Protein AF-A0A2N3FFE6-F1 (afdb_monomer)

Mean predicted aligned error: 8.59 Å

Solvent-accessible surface area (backbone atoms only — not comparable to full-atom values): 4478 Å² total; per-residue (Å²): 130,84,61,91,60,77,76,44,50,77,44,78,46,96,88,70,49,77,49,76,47,66,87,66,93,47,71,67,54,47,50,52,52,55,50,52,41,53,77,70,72,49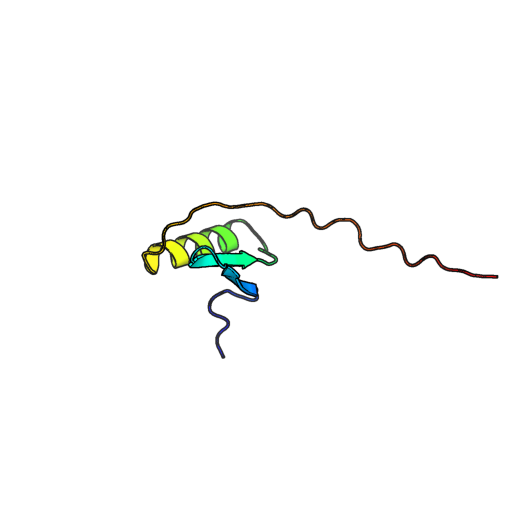,84,82,86,80,87,81,88,78,79,83,68,82,73,82,76,75,76,81,87,79,132

Radius of gyration: 16.35 Å; Cα contacts (8 Å, |Δi|>4): 31; chains: 1; bounding box: 38×48×27 Å

pLDDT: mean 83.27, std 15.98, range [41.12, 96.31]

Structure (mmCIF, N/CA/C/O backbone):
data_AF-A0A2N3FFE6-F1
#
_entry.id   AF-A0A2N3FFE6-F1
#
loop_
_atom_site.group_PDB
_atom_site.id
_atom_site.type_symbol
_atom_site.label_atom_id
_atom_site.label_alt_id
_atom_site.label_comp_id
_atom_site.label_asym_id
_atom_site.label_entity_id
_atom_site.label_seq_id
_atom_site.pdbx_PDB_ins_code
_atom_site.Cartn_x
_atom_site.Cartn_y
_atom_site.Cartn_z
_atom_site.occupancy
_atom_site.B_iso_or_equiv
_atom_site.auth_seq_id
_atom_site.auth_comp_id
_atom_site.auth_asym_id
_atom_site.auth_atom_id
_atom_site.pdbx_PDB_model_num
ATOM 1 N N . MET A 1 1 ? -12.698 -10.593 -11.257 1.00 41.12 1 MET A N 1
ATOM 2 C CA . MET A 1 1 ? -12.658 -9.777 -10.026 1.00 41.12 1 MET A CA 1
ATOM 3 C C . MET A 1 1 ? -11.438 -8.894 -10.135 1.00 41.12 1 MET A C 1
ATOM 5 O O . MET A 1 1 ? -10.357 -9.413 -10.365 1.00 41.12 1 MET A O 1
ATOM 9 N N . THR A 1 2 ? -11.620 -7.579 -10.116 1.00 42.53 2 THR A N 1
ATOM 10 C CA . THR A 1 2 ? -10.521 -6.614 -10.191 1.00 42.53 2 THR A CA 1
ATOM 11 C C . THR A 1 2 ? -9.630 -6.816 -8.967 1.00 42.53 2 THR A C 1
ATOM 13 O O . THR A 1 2 ? -10.081 -6.559 -7.852 1.00 42.53 2 THR A O 1
ATOM 16 N N . SER A 1 3 ? -8.407 -7.320 -9.136 1.00 59.72 3 SER A N 1
ATOM 17 C CA . SER A 1 3 ? -7.429 -7.350 -8.050 1.00 59.72 3 SER A CA 1
ATOM 18 C C . SER A 1 3 ? -7.083 -5.902 -7.720 1.00 59.72 3 SER A C 1
ATOM 20 O O . SER A 1 3 ? -6.260 -5.293 -8.392 1.00 59.72 3 SER A O 1
ATOM 22 N N . TRP A 1 4 ? -7.768 -5.32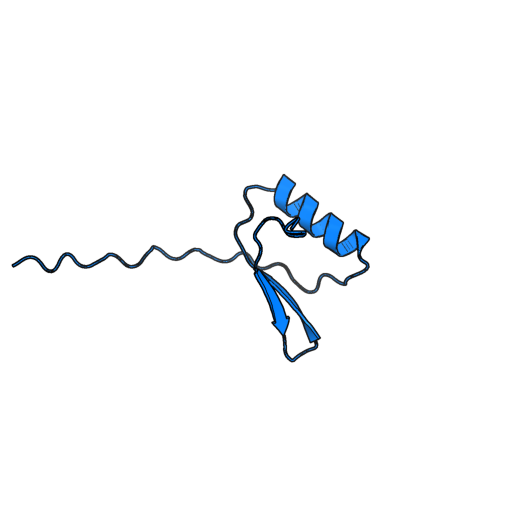1 -6.734 1.00 64.88 4 TRP A N 1
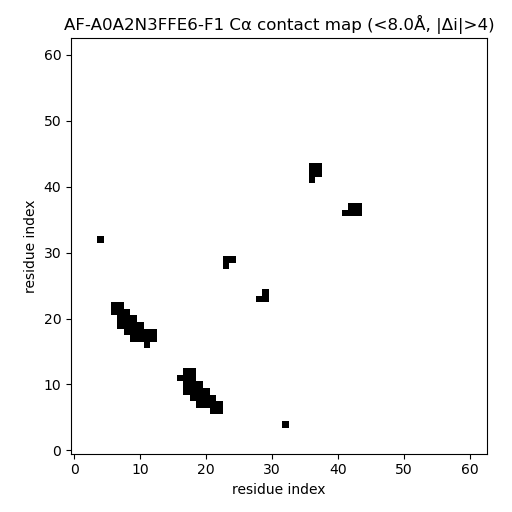ATOM 23 C CA . TRP A 1 4 ? -7.656 -3.908 -6.344 1.00 64.88 4 TRP A CA 1
ATOM 24 C C . TRP A 1 4 ? -6.206 -3.474 -6.056 1.00 64.88 4 TRP A C 1
ATOM 26 O O . TRP A 1 4 ? -5.868 -2.297 -6.177 1.00 64.88 4 TRP A O 1
ATOM 36 N N . PHE A 1 5 ? -5.358 -4.455 -5.734 1.00 72.12 5 PHE A N 1
ATOM 37 C CA . PHE A 1 5 ? -3.935 -4.320 -5.461 1.00 72.12 5 PHE A CA 1
ATOM 38 C C . PHE A 1 5 ? -3.038 -5.075 -6.459 1.00 72.12 5 PHE A C 1
ATOM 40 O O . PHE A 1 5 ? -1.985 -5.549 -6.068 1.00 72.12 5 PHE A O 1
ATOM 47 N N . ASP A 1 6 ? -3.447 -5.232 -7.723 1.00 73.94 6 ASP A N 1
ATOM 48 C CA . ASP A 1 6 ? -2.576 -5.672 -8.835 1.00 73.94 6 ASP A CA 1
ATOM 49 C C . ASP A 1 6 ? -1.688 -6.909 -8.546 1.00 73.94 6 ASP A C 1
ATOM 51 O O . ASP A 1 6 ? -0.534 -6.981 -8.958 1.00 73.94 6 ASP A O 1
ATOM 55 N N . GLY A 1 7 ? -2.223 -7.909 -7.835 1.00 80.69 7 GLY A N 1
ATOM 56 C CA . GLY A 1 7 ? -1.505 -9.153 -7.525 1.00 80.69 7 GLY A CA 1
ATOM 57 C C . GLY A 1 7 ? -0.709 -9.152 -6.214 1.00 80.69 7 GLY A C 1
ATOM 58 O O . GLY A 1 7 ? 0.001 -10.120 -5.952 1.00 80.69 7 GLY A O 1
ATOM 59 N N . LEU A 1 8 ? -0.840 -8.119 -5.375 1.00 90.12 8 LEU A N 1
ATOM 60 C CA . LEU A 1 8 ? -0.353 -8.159 -3.994 1.00 90.12 8 LEU A CA 1
ATOM 61 C C . LEU A 1 8 ? -1.221 -9.090 -3.135 1.00 90.12 8 LEU A C 1
ATOM 63 O O . LEU A 1 8 ? -2.454 -9.054 -3.195 1.00 90.12 8 LEU A O 1
ATOM 67 N N . SER A 1 9 ? -0.562 -9.872 -2.286 1.00 91.12 9 SER A N 1
ATOM 68 C CA . SER A 1 9 ? -1.186 -10.554 -1.157 1.00 91.12 9 SER A CA 1
ATOM 69 C C . SER A 1 9 ? -1.562 -9.531 -0.093 1.00 91.12 9 SER A C 1
ATOM 71 O O . SER A 1 9 ? -0.763 -8.656 0.242 1.00 91.12 9 SER A O 1
ATOM 73 N N . VAL A 1 10 ? -2.772 -9.667 0.445 1.00 91.69 10 VAL A N 1
ATOM 74 C CA . VAL A 1 10 ? -3.293 -8.834 1.531 1.00 91.69 10 VAL A CA 1
ATOM 75 C C . VAL A 1 10 ? -3.520 -9.725 2.741 1.00 91.69 10 VAL A C 1
ATOM 77 O O . VAL A 1 10 ? -4.252 -10.710 2.638 1.00 91.69 10 VAL A O 1
ATOM 80 N N . ALA A 1 11 ? -2.906 -9.381 3.866 1.00 92.69 11 ALA A N 1
ATOM 81 C CA . ALA A 1 11 ? -3.116 -10.043 5.145 1.00 92.69 11 ALA A CA 1
ATOM 82 C C . ALA A 1 11 ? -3.529 -9.014 6.200 1.00 92.69 11 ALA A C 1
ATOM 84 O O . ALA A 1 11 ? -3.031 -7.890 6.203 1.00 92.69 11 ALA A O 1
ATOM 85 N N . LEU A 1 12 ? -4.458 -9.404 7.069 1.00 94.31 12 LEU A N 1
ATOM 86 C CA . LEU A 1 12 ? -4.756 -8.684 8.302 1.00 94.31 12 LEU A CA 1
ATOM 87 C C . LEU A 1 12 ? -3.910 -9.326 9.401 1.00 94.31 12 LEU A C 1
ATOM 89 O O . LEU A 1 12 ? -4.013 -10.538 9.598 1.00 94.31 12 LEU A O 1
ATOM 93 N N . GLU A 1 13 ? -3.066 -8.541 10.056 1.00 95.12 13 GLU A N 1
ATOM 94 C CA . GLU A 1 13 ? -2.215 -9.004 11.151 1.00 95.12 13 GLU A CA 1
ATOM 95 C C . GLU A 1 13 ? -2.948 -8.902 12.501 1.00 95.12 13 GLU A C 1
ATOM 97 O O . GLU A 1 13 ? -3.972 -8.223 12.630 1.00 95.12 13 GLU A O 1
ATOM 102 N N . ASP A 1 14 ? -2.455 -9.623 13.512 1.00 94.06 14 ASP A N 1
ATOM 103 C CA . ASP A 1 14 ? -3.107 -9.735 14.828 1.00 94.06 14 ASP A CA 1
ATOM 104 C C . ASP A 1 14 ? -3.137 -8.405 15.607 1.00 94.06 14 ASP A C 1
ATOM 106 O O . ASP A 1 14 ? -3.956 -8.225 16.511 1.00 94.06 14 ASP A O 1
ATOM 110 N N . ASP A 1 15 ? -2.257 -7.463 15.260 1.00 92.31 15 ASP A N 1
ATOM 111 C CA . ASP A 1 15 ? -2.227 -6.095 15.789 1.00 92.31 15 ASP A CA 1
ATOM 112 C C . ASP A 1 15 ? -3.242 -5.156 15.109 1.00 92.31 15 ASP A C 1
ATOM 114 O O . ASP A 1 15 ? -3.423 -4.017 15.545 1.00 92.31 15 ASP A O 1
ATOM 118 N N . GLY A 1 16 ? -3.963 -5.653 14.099 1.00 91.12 16 GLY A N 1
ATOM 119 C CA . GLY A 1 16 ? -4.955 -4.909 13.333 1.00 91.12 16 GLY A CA 1
ATOM 120 C C . GLY A 1 16 ? -4.386 -4.177 12.118 1.00 91.12 16 GLY A C 1
ATOM 121 O O . GLY A 1 16 ? -5.163 -3.537 11.401 1.00 91.12 16 GLY A O 1
ATOM 122 N N . ASP A 1 17 ? -3.081 -4.284 11.850 1.00 94.81 17 ASP A N 1
ATOM 123 C CA . ASP A 1 17 ? -2.473 -3.706 10.658 1.00 94.81 17 ASP A CA 1
ATOM 124 C C . ASP A 1 17 ? -2.793 -4.530 9.403 1.00 94.81 17 ASP A C 1
ATOM 126 O O . ASP A 1 17 ? -3.082 -5.729 9.428 1.00 94.81 17 ASP A O 1
ATOM 130 N N . THR A 1 18 ? -2.777 -3.855 8.252 1.00 94.00 18 THR A N 1
ATOM 131 C CA . THR A 1 18 ? -2.943 -4.502 6.946 1.00 94.00 18 THR A CA 1
ATOM 132 C C . THR A 1 18 ? -1.596 -4.604 6.250 1.00 94.00 18 THR A C 1
ATOM 134 O O . THR A 1 18 ? -1.027 -3.596 5.825 1.00 94.00 18 THR A O 1
ATOM 137 N N . LEU A 1 19 ? -1.124 -5.831 6.054 1.00 94.81 19 LEU A N 1
ATOM 138 C CA . LEU A 1 19 ? 0.107 -6.121 5.341 1.00 94.81 19 LEU A CA 1
ATOM 139 C C . LEU A 1 19 ? -0.178 -6.374 3.855 1.00 94.81 19 LEU A C 1
ATOM 141 O O . LEU A 1 19 ? -0.859 -7.332 3.481 1.00 94.81 19 LEU A O 1
ATOM 145 N N . LEU A 1 20 ? 0.386 -5.523 2.995 1.00 94.00 20 LEU A N 1
ATOM 146 C CA . LEU A 1 20 ? 0.392 -5.698 1.541 1.00 94.00 20 LEU A CA 1
ATOM 147 C C . LEU A 1 20 ? 1.771 -6.188 1.096 1.00 94.00 20 LEU A C 1
ATOM 149 O O . LEU A 1 20 ? 2.765 -5.490 1.286 1.00 94.00 20 LEU A O 1
ATOM 153 N N . THR A 1 21 ? 1.841 -7.369 0.481 1.00 93.62 21 THR A N 1
ATOM 154 C CA . THR A 1 21 ? 3.108 -7.974 0.040 1.00 93.62 21 THR A CA 1
ATOM 155 C C . THR A 1 21 ? 3.025 -8.466 -1.397 1.00 93.62 21 THR A C 1
ATOM 157 O O . THR A 1 21 ? 2.084 -9.155 -1.777 1.00 93.62 21 THR A O 1
ATOM 160 N N . GLY A 1 22 ? 4.042 -8.168 -2.201 1.00 91.69 22 GLY A N 1
ATOM 161 C CA . GLY A 1 22 ? 4.173 -8.713 -3.547 1.00 91.69 22 GLY A CA 1
ATOM 162 C C . GLY A 1 22 ? 5.138 -7.916 -4.412 1.00 91.69 22 GLY A C 1
ATOM 163 O O . GLY A 1 22 ? 5.750 -6.943 -3.968 1.00 91.69 22 GLY A O 1
ATOM 164 N N . ALA A 1 23 ? 5.297 -8.367 -5.654 1.00 91.31 23 ALA A N 1
ATOM 165 C CA . ALA A 1 23 ? 6.167 -7.709 -6.614 1.00 91.31 23 ALA A CA 1
ATOM 166 C C . ALA A 1 23 ? 5.572 -6.367 -7.054 1.00 91.31 23 ALA A C 1
ATOM 168 O O . ALA A 1 23 ? 4.398 -6.275 -7.408 1.00 91.31 23 ALA A O 1
ATOM 169 N N . VAL A 1 24 ? 6.414 -5.338 -7.089 1.00 90.81 24 VAL A N 1
ATOM 170 C CA . VAL A 1 24 ? 6.073 -4.026 -7.638 1.00 90.81 24 VAL A CA 1
ATOM 171 C C . VAL A 1 24 ? 7.012 -3.766 -8.808 1.00 90.81 24 VAL A C 1
ATOM 173 O O . VAL A 1 24 ? 8.228 -3.749 -8.628 1.00 90.81 24 VAL A O 1
ATOM 176 N N . ALA A 1 25 ? 6.447 -3.628 -10.009 1.00 89.75 25 ALA A N 1
ATOM 177 C CA . ALA A 1 25 ? 7.213 -3.634 -11.257 1.00 89.75 25 ALA A CA 1
ATOM 178 C C . ALA A 1 25 ? 8.194 -2.456 -11.371 1.00 89.75 25 ALA A C 1
ATOM 180 O O . ALA A 1 25 ? 9.327 -2.629 -11.814 1.00 89.75 25 ALA A O 1
ATOM 181 N N . ASP A 1 26 ? 7.764 -1.263 -10.959 1.00 92.06 26 ASP A N 1
ATOM 182 C CA . ASP A 1 26 ? 8.547 -0.034 -11.035 1.00 92.06 26 ASP A CA 1
ATOM 183 C C . ASP A 1 26 ? 8.071 1.014 -10.008 1.00 92.06 26 ASP A C 1
ATOM 185 O O . ASP A 1 26 ? 7.164 0.788 -9.201 1.00 92.06 26 ASP A O 1
ATOM 189 N N . GLN A 1 27 ? 8.699 2.191 -10.027 1.00 94.44 27 GLN A N 1
ATOM 190 C CA . GLN A 1 27 ? 8.358 3.292 -9.123 1.00 94.44 27 GLN A CA 1
ATOM 191 C C . GLN A 1 27 ? 6.986 3.921 -9.407 1.00 94.44 27 GLN A C 1
ATOM 193 O O . GLN A 1 27 ? 6.359 4.434 -8.482 1.00 94.44 27 GLN A O 1
ATOM 198 N N . ALA A 1 28 ? 6.490 3.883 -10.647 1.00 95.00 28 ALA A N 1
ATOM 199 C CA . ALA A 1 28 ? 5.163 4.402 -10.970 1.00 95.00 28 ALA A CA 1
ATOM 200 C C . ALA A 1 28 ? 4.069 3.491 -10.391 1.00 95.00 28 ALA A C 1
ATOM 202 O O . ALA A 1 28 ? 3.094 3.989 -9.823 1.00 95.00 28 ALA A O 1
ATOM 203 N N . ALA A 1 29 ? 4.266 2.172 -10.453 1.00 92.25 29 ALA A N 1
ATOM 204 C CA . ALA A 1 29 ? 3.406 1.189 -9.804 1.00 92.25 29 ALA A CA 1
ATOM 205 C C . ALA A 1 29 ? 3.406 1.365 -8.275 1.00 92.25 29 ALA A C 1
ATOM 207 O O . ALA A 1 29 ? 2.337 1.421 -7.662 1.00 92.25 29 ALA A O 1
ATOM 208 N N . LEU A 1 30 ? 4.586 1.553 -7.664 1.00 93.75 30 LEU A N 1
ATOM 209 C CA . LEU A 1 30 ? 4.700 1.846 -6.230 1.00 93.75 30 LEU A CA 1
ATOM 210 C C . LEU A 1 30 ? 3.961 3.138 -5.859 1.00 93.75 30 LEU A C 1
ATOM 212 O O . LEU A 1 30 ? 3.179 3.162 -4.913 1.00 93.75 30 LEU A O 1
ATOM 216 N N . TYR A 1 31 ? 4.169 4.212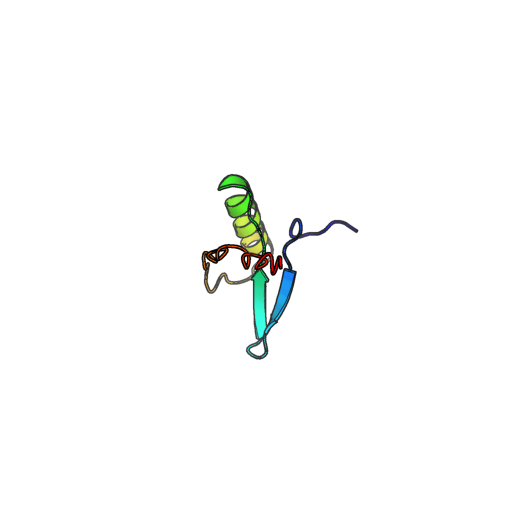 -6.622 1.00 95.19 31 TYR A N 1
ATOM 217 C CA . TYR A 1 31 ? 3.497 5.488 -6.391 1.00 95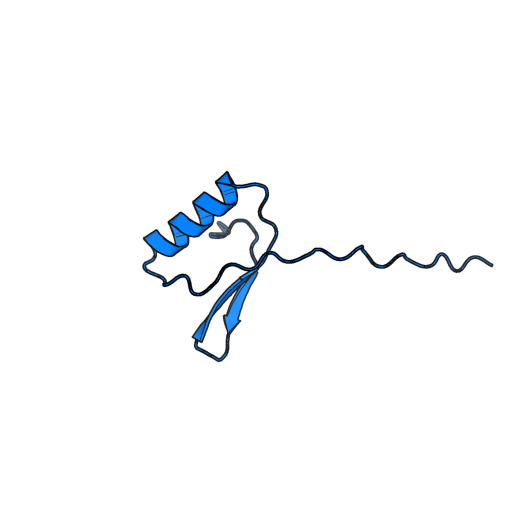.19 31 TYR A CA 1
ATOM 218 C C . TYR A 1 31 ? 1.971 5.358 -6.496 1.00 95.19 31 TYR A C 1
ATOM 220 O O . TYR A 1 31 ? 1.239 5.891 -5.659 1.00 95.19 31 TYR A O 1
ATOM 228 N N . GLY A 1 32 ? 1.483 4.605 -7.486 1.00 93.25 32 GLY A N 1
ATOM 229 C CA . GLY A 1 32 ? 0.067 4.287 -7.635 1.00 93.25 32 GLY A CA 1
ATOM 230 C C . GLY A 1 32 ? -0.501 3.552 -6.420 1.00 93.25 32 GLY A C 1
ATOM 231 O O . GLY A 1 32 ? -1.574 3.913 -5.938 1.00 93.25 32 GLY A O 1
ATOM 232 N N . LEU A 1 33 ? 0.232 2.574 -5.881 1.00 93.19 33 LEU A N 1
ATOM 233 C CA . LEU A 1 33 ? -0.149 1.848 -4.669 1.00 93.19 33 LEU A CA 1
ATOM 234 C C . LEU A 1 33 ? -0.252 2.778 -3.451 1.00 93.19 33 LEU A C 1
ATOM 236 O O . LEU A 1 33 ? -1.281 2.792 -2.775 1.00 93.19 33 LEU A O 1
ATOM 240 N N . LEU A 1 34 ? 0.770 3.603 -3.203 1.00 94.19 34 LEU A N 1
ATOM 241 C CA . LEU A 1 34 ? 0.785 4.540 -2.071 1.00 94.19 34 LEU A CA 1
ATOM 242 C C . LEU A 1 34 ? -0.335 5.582 -2.173 1.00 94.19 34 LEU A C 1
ATOM 244 O O . LEU A 1 34 ? -0.971 5.926 -1.175 1.00 94.19 34 LEU A O 1
ATOM 248 N N . LYS A 1 35 ? -0.632 6.047 -3.392 1.00 94.75 35 LYS A N 1
ATOM 249 C CA . LYS A 1 35 ? -1.778 6.919 -3.650 1.00 94.75 35 LYS A CA 1
ATOM 250 C C . LYS A 1 35 ? -3.100 6.241 -3.278 1.00 94.75 35 LYS A C 1
ATOM 252 O O . LYS A 1 35 ? -3.927 6.882 -2.643 1.00 94.75 35 LYS A O 1
ATOM 257 N N . ARG A 1 36 ? -3.297 4.962 -3.620 1.00 92.44 36 ARG A N 1
ATOM 258 C CA . ARG A 1 36 ? -4.519 4.217 -3.256 1.00 92.44 36 ARG A CA 1
ATOM 259 C C . ARG A 1 36 ? -4.675 4.078 -1.741 1.00 92.44 36 ARG A C 1
ATOM 261 O O . ARG A 1 36 ? -5.769 4.305 -1.242 1.00 92.44 36 ARG A O 1
ATOM 268 N N . VAL A 1 37 ? -3.598 3.752 -1.017 1.00 92.94 37 VAL A N 1
ATOM 269 C CA . VAL A 1 37 ? -3.602 3.686 0.461 1.00 92.94 37 VAL A CA 1
ATOM 270 C C . VAL A 1 37 ? -4.063 5.020 1.055 1.00 92.94 37 VAL A C 1
ATOM 272 O O . VAL A 1 37 ? -4.976 5.051 1.880 1.00 92.94 37 VAL A O 1
ATOM 275 N N . ARG A 1 38 ? -3.504 6.132 0.562 1.00 94.75 38 ARG A N 1
ATOM 276 C CA . ARG A 1 38 ? -3.893 7.488 0.967 1.00 94.75 38 ARG A CA 1
ATOM 277 C C . ARG A 1 38 ? -5.351 7.806 0.637 1.00 94.75 38 ARG A C 1
ATOM 279 O O . ARG A 1 38 ? -6.052 8.362 1.474 1.00 94.75 38 ARG A O 1
ATOM 286 N N . ASP A 1 39 ? -5.800 7.490 -0.574 1.00 95.25 39 ASP A N 1
ATOM 287 C CA . ASP A 1 39 ? -7.158 7.802 -1.032 1.00 95.25 39 ASP A CA 1
ATOM 288 C C . ASP A 1 39 ? -8.221 6.993 -0.246 1.00 95.25 39 ASP A C 1
ATOM 290 O O . ASP A 1 39 ? -9.360 7.438 -0.126 1.00 95.25 39 ASP A O 1
ATOM 294 N N . LEU A 1 40 ? -7.841 5.854 0.353 1.00 92.19 40 LEU A N 1
ATOM 295 C CA . LEU A 1 40 ? -8.659 5.074 1.298 1.00 92.19 40 LEU A CA 1
ATOM 296 C C . LEU A 1 40 ? -8.630 5.612 2.741 1.00 92.19 40 LEU A C 1
ATOM 298 O O . LEU A 1 40 ? -9.341 5.093 3.597 1.00 92.19 40 LEU A O 1
ATOM 302 N N . GLY A 1 41 ? -7.810 6.625 3.030 1.00 94.06 41 GLY A N 1
ATOM 303 C CA . GLY A 1 41 ? -7.645 7.168 4.379 1.00 94.06 41 GLY A CA 1
ATOM 304 C C . GLY A 1 41 ? -6.917 6.232 5.348 1.00 94.06 41 GLY A C 1
ATOM 305 O O . GLY A 1 41 ? -7.003 6.435 6.556 1.00 94.06 41 GLY A O 1
ATOM 306 N N . MET A 1 42 ? -6.212 5.214 4.844 1.00 92.38 42 MET A N 1
ATOM 307 C CA . MET A 1 42 ? -5.457 4.284 5.683 1.00 92.38 42 MET A CA 1
ATOM 308 C C . MET A 1 42 ? -4.081 4.873 6.036 1.00 92.38 42 MET A C 1
ATOM 310 O O . MET A 1 42 ? -3.396 5.395 5.147 1.00 92.38 42 MET A O 1
ATOM 314 N N . PRO A 1 43 ? -3.640 4.793 7.303 1.00 94.81 43 PRO A N 1
ATOM 315 C CA . PRO A 1 43 ? -2.297 5.205 7.685 1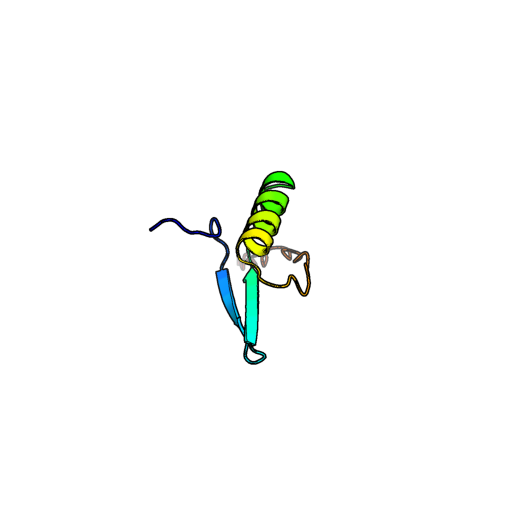.00 94.81 43 PRO A CA 1
ATOM 316 C C . PRO A 1 43 ? -1.258 4.240 7.102 1.00 94.81 43 PRO A C 1
ATOM 318 O O . PRO A 1 43 ? -1.368 3.025 7.239 1.00 94.81 43 PRO A O 1
ATOM 321 N N . LEU A 1 44 ? -0.225 4.785 6.458 1.00 96.31 44 LEU A N 1
ATOM 322 C CA . LEU A 1 44 ? 0.928 4.001 6.025 1.00 96.31 44 LEU A CA 1
ATOM 323 C C . LEU A 1 44 ? 1.927 3.913 7.180 1.00 96.31 44 LEU A C 1
ATOM 325 O O . LEU A 1 44 ? 2.599 4.898 7.484 1.00 96.31 44 LEU A O 1
ATOM 329 N N . VAL A 1 45 ? 2.022 2.741 7.804 1.00 96.25 45 VAL A N 1
ATOM 330 C CA . VAL A 1 45 ? 2.917 2.514 8.950 1.00 96.25 45 VAL A CA 1
ATOM 331 C C . VAL A 1 45 ? 4.368 2.346 8.498 1.00 96.25 45 VAL A C 1
ATOM 333 O O . VAL A 1 45 ? 5.266 2.999 9.026 1.00 96.25 45 VAL A O 1
ATOM 336 N N . SER A 1 46 ? 4.620 1.497 7.497 1.00 95.38 46 SER A N 1
ATOM 337 C CA . SER A 1 46 ? 5.969 1.252 6.979 1.00 95.38 46 SER A CA 1
ATOM 338 C C . SER A 1 46 ? 5.965 0.788 5.518 1.00 95.38 46 SER A C 1
ATOM 340 O O . SER A 1 46 ? 4.943 0.357 4.986 1.00 95.38 46 SER A O 1
ATOM 342 N N . VAL A 1 47 ? 7.124 0.893 4.858 1.00 95.00 47 VAL A N 1
ATOM 343 C CA . VAL A 1 47 ? 7.381 0.314 3.531 1.00 95.00 47 VAL A CA 1
ATOM 344 C C . VAL A 1 47 ? 8.703 -0.433 3.596 1.00 95.00 47 VAL A C 1
ATOM 346 O O . VAL A 1 47 ? 9.749 0.173 3.820 1.00 95.00 47 VAL A O 1
ATOM 349 N N . ASN A 1 48 ? 8.654 -1.743 3.367 1.00 94.31 48 ASN A N 1
ATOM 350 C CA . ASN A 1 48 ? 9.815 -2.620 3.462 1.00 94.31 48 ASN A CA 1
ATOM 351 C C . ASN A 1 48 ? 10.120 -3.231 2.094 1.00 94.31 48 ASN A C 1
ATOM 353 O O . ASN A 1 48 ? 9.257 -3.845 1.468 1.00 94.31 48 ASN A O 1
ATOM 357 N N . ARG A 1 49 ? 11.361 -3.074 1.620 1.00 92.19 49 ARG A N 1
ATOM 358 C CA . ARG A 1 49 ? 11.819 -3.754 0.405 1.00 92.19 49 ARG A CA 1
ATOM 359 C C . ARG A 1 49 ? 12.222 -5.179 0.767 1.00 92.19 49 ARG A C 1
ATOM 361 O O . ARG A 1 49 ? 13.199 -5.372 1.481 1.00 92.19 49 ARG A O 1
ATOM 368 N N . LEU A 1 50 ? 11.492 -6.159 0.245 1.00 90.00 50 LEU A N 1
ATOM 369 C CA . LEU A 1 50 ? 11.843 -7.566 0.402 1.00 90.00 50 LEU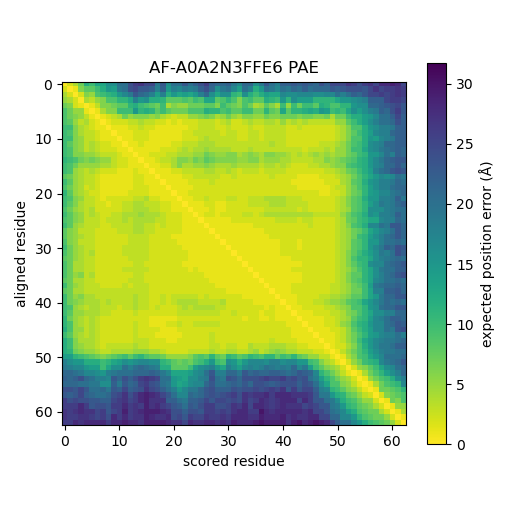 A CA 1
ATOM 370 C C . LEU A 1 50 ? 12.941 -7.944 -0.597 1.00 90.00 50 LEU A C 1
ATOM 372 O O . LEU A 1 50 ? 12.806 -7.705 -1.800 1.00 90.00 50 LEU A O 1
ATOM 376 N N . GLU A 1 51 ? 14.030 -8.530 -0.107 1.00 82.00 51 GLU A N 1
ATOM 377 C CA . GLU A 1 51 ? 15.012 -9.178 -0.971 1.00 82.00 51 GLU A CA 1
ATOM 378 C C . GLU A 1 51 ? 14.441 -10.518 -1.439 1.0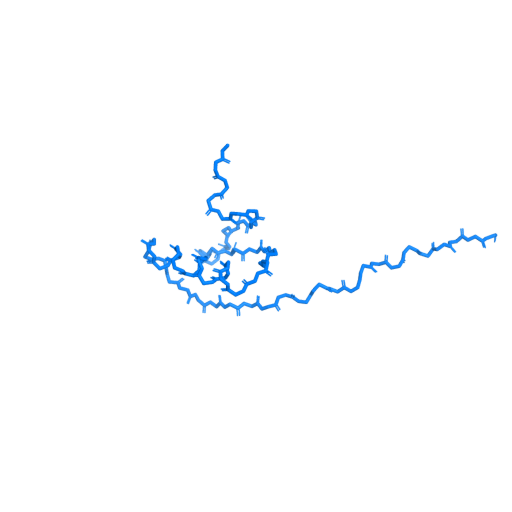0 82.00 51 GLU A C 1
ATOM 380 O O . GLU A 1 51 ? 14.134 -11.397 -0.633 1.00 82.00 51 GLU A O 1
ATOM 385 N N . VAL A 1 52 ? 14.293 -10.690 -2.753 1.00 70.88 52 VAL A N 1
ATOM 386 C CA . VAL A 1 52 ? 14.023 -12.014 -3.315 1.00 70.88 52 VAL A CA 1
ATOM 387 C C . VAL A 1 52 ? 15.346 -12.767 -3.267 1.00 70.88 52 VAL A C 1
ATOM 389 O O . VAL A 1 52 ? 16.215 -12.558 -4.114 1.00 70.88 52 VAL A O 1
ATOM 392 N N . GLY A 1 53 ? 15.535 -13.578 -2.225 1.00 65.69 53 GLY A N 1
ATOM 393 C CA . GLY A 1 53 ? 16.707 -14.440 -2.106 1.00 65.69 53 GLY A CA 1
ATOM 394 C C . GLY A 1 53 ? 16.869 -15.324 -3.351 1.00 65.69 53 GLY A C 1
ATOM 395 O O . GLY A 1 53 ? 15.875 -15.621 -4.025 1.00 65.69 53 GLY A O 1
ATOM 396 N N . PRO A 1 54 ? 18.101 -15.740 -3.696 1.00 59.78 54 PRO A N 1
ATOM 397 C CA . PRO A 1 54 ? 18.316 -16.622 -4.835 1.00 59.78 54 PRO A CA 1
ATOM 398 C C . PRO A 1 54 ? 17.454 -17.878 -4.672 1.00 59.78 54 PRO A C 1
ATOM 400 O O . PRO A 1 54 ? 17.433 -18.482 -3.598 1.00 59.78 54 PRO A O 1
ATOM 403 N N . ALA A 1 55 ? 16.731 -18.250 -5.733 1.00 59.34 55 ALA A N 1
ATOM 404 C CA . ALA A 1 55 ? 15.949 -19.480 -5.759 1.00 59.34 55 ALA A CA 1
ATOM 405 C C . ALA A 1 55 ? 16.837 -20.654 -5.308 1.00 59.34 55 ALA A C 1
ATOM 407 O O . ALA A 1 55 ? 18.017 -20.688 -5.686 1.00 59.34 55 ALA A O 1
ATOM 408 N N . PRO A 1 56 ? 16.320 -21.600 -4.501 1.00 59.41 56 PRO A N 1
ATOM 409 C CA . PRO A 1 56 ? 17.105 -22.755 -4.100 1.00 59.41 56 PRO A CA 1
ATOM 410 C C . PRO A 1 56 ? 17.620 -23.436 -5.368 1.00 59.41 56 PRO A C 1
ATOM 412 O O . PRO A 1 56 ? 16.837 -23.817 -6.241 1.00 59.41 56 PRO A O 1
ATOM 415 N N . ARG A 1 57 ? 18.949 -23.534 -5.495 1.00 58.28 57 ARG A N 1
ATOM 416 C CA . ARG A 1 57 ? 19.569 -24.360 -6.530 1.00 58.28 57 ARG A CA 1
ATOM 417 C C . ARG A 1 57 ? 19.038 -25.765 -6.293 1.00 58.28 57 ARG A C 1
ATOM 419 O O . ARG A 1 57 ? 19.313 -26.340 -5.243 1.00 58.28 57 ARG A O 1
ATOM 426 N N . GLN A 1 58 ? 18.238 -26.276 -7.222 1.00 59.28 58 GLN A N 1
ATOM 427 C CA . GLN A 1 58 ? 17.945 -27.699 -7.260 1.00 59.28 58 GLN A CA 1
ATOM 428 C C . GLN A 1 58 ? 19.306 -28.364 -7.443 1.00 59.28 58 GLN A C 1
ATOM 430 O O . GLN A 1 58 ? 19.9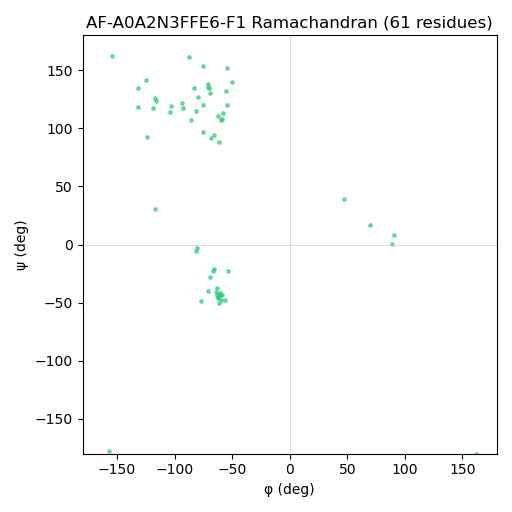50 -28.176 -8.473 1.00 59.28 58 GLN A O 1
ATOM 435 N N . THR A 1 59 ? 19.808 -28.999 -6.388 1.00 56.62 59 THR A N 1
ATOM 436 C CA . THR A 1 59 ? 20.974 -29.862 -6.492 1.00 56.62 59 THR A CA 1
ATOM 437 C C . THR A 1 59 ? 20.585 -30.935 -7.497 1.00 56.62 59 THR A C 1
ATOM 439 O O . THR A 1 59 ? 19.717 -31.756 -7.214 1.00 56.62 59 THR A O 1
ATOM 442 N N . GLU A 1 60 ? 21.157 -30.871 -8.696 1.00 59.75 60 GLU A N 1
ATOM 443 C CA . GLU A 1 60 ? 21.217 -32.014 -9.596 1.00 59.75 60 GLU A CA 1
ATOM 444 C C . GLU A 1 60 ? 22.035 -33.086 -8.861 1.00 59.75 60 GLU A C 1
ATOM 446 O O . GLU A 1 60 ? 23.261 -33.117 -8.932 1.00 59.75 60 GLU A O 1
ATOM 451 N N . GLU A 1 61 ? 21.356 -33.912 -8.061 1.00 56.59 61 GLU A N 1
ATOM 452 C CA . GLU A 1 61 ? 21.853 -35.233 -7.690 1.00 56.59 61 GLU A CA 1
ATOM 453 C C . GLU A 1 61 ? 21.828 -36.079 -8.966 1.00 56.59 61 GLU A C 1
ATOM 455 O O . GLU A 1 61 ? 20.808 -36.651 -9.345 1.00 56.59 61 GLU A O 1
ATOM 460 N N . GLY A 1 62 ? 22.957 -36.072 -9.671 1.00 62.50 62 GLY A N 1
ATOM 461 C CA . GLY A 1 62 ? 23.270 -36.999 -10.747 1.00 62.50 62 GLY A CA 1
ATOM 462 C C . GLY A 1 62 ? 24.590 -37.699 -10.445 1.00 62.50 62 GLY A C 1
ATOM 463 O O . GLY A 1 62 ? 25.644 -37.119 -10.698 1.00 62.50 62 GLY A O 1
ATOM 464 N N . ASP A 1 63 ? 24.514 -38.866 -9.802 1.00 47.31 63 ASP A N 1
ATOM 465 C CA . ASP A 1 63 ? 24.940 -40.206 -10.278 1.00 47.31 63 ASP A CA 1
ATOM 466 C C . ASP A 1 63 ? 24.958 -41.195 -9.095 1.00 47.31 63 ASP A C 1
ATOM 468 O O . ASP A 1 63 ? 25.684 -40.941 -8.104 1.00 47.31 63 ASP A O 1
#

Nearest PDB structures (foldseek):
  5c0x-assembly1_K  TM=3.857E-01  e=7.551E+00  Saccharomyces cerevisiae S288C
  6skl-assembly1_X  TM=3.104E-01  e=7.034E+00  Saccharomyces cerevisiae S288C
  7myj-assembly1_B  TM=1.806E-01  e=7.034E+00  Homo sapiens

Foldseek 3Di:
DPPPLPPWDWDQDPVRDIDTDDDQPDPVSVVVNVVVCVVVVHDDPDDDDDDPPPDPPPPPPDD

Secondary structure (DSSP, 8-state):
---TTTT-EEEE-TTS-EEEES---SHHHHHHHHHHHHHTT-----------PPPP-------

Sequence (63 aa):
MTSWFDGLSVALEDDGDTLLTGAVADQAALYGLLKRVRDLGMPLVSVNRLEVGPAPRQTEEGD